Protein AF-A0A7C5Y8G0-F1 (afdb_monomer)

Sequence (67 aa):
MGAVSPELAPRYRRKAFKQLMERIGERQALLITGLRKMGETTLMYQAIEELLKACPPEKILYFCSTK

Radius of gyration: 12.12 Å; Cα contacts (8 Å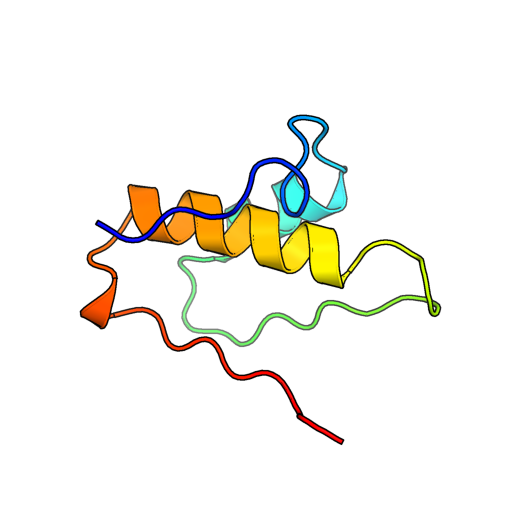, |Δi|>4): 34; chains: 1; bounding box: 25×26×30 Å

Structure (mmCIF, N/CA/C/O backbone):
data_AF-A0A7C5Y8G0-F1
#
_entry.id   AF-A0A7C5Y8G0-F1
#
loop_
_atom_site.group_PDB
_atom_site.id
_atom_site.type_symbol
_atom_site.label_atom_id
_atom_site.label_alt_id
_atom_site.label_comp_id
_atom_site.label_asym_id
_atom_site.label_entity_id
_atom_site.label_seq_id
_atom_site.pdbx_PDB_ins_code
_atom_site.Cartn_x
_atom_site.Cartn_y
_atom_site.Cartn_z
_atom_site.occupancy
_atom_site.B_iso_or_equiv
_atom_site.auth_seq_id
_atom_site.auth_comp_id
_atom_site.auth_asym_id
_atom_site.auth_atom_id
_atom_site.pdbx_PDB_model_num
ATOM 1 N N . MET A 1 1 ? -3.864 -17.767 6.538 1.00 54.78 1 MET A N 1
ATOM 2 C CA . MET A 1 1 ? -3.553 -16.324 6.648 1.00 54.78 1 MET A CA 1
ATOM 3 C C . MET A 1 1 ? -3.103 -15.838 5.283 1.00 54.78 1 MET A C 1
ATOM 5 O O . MET A 1 1 ? -2.265 -16.500 4.683 1.00 54.78 1 MET A O 1
ATOM 9 N N . GLY A 1 2 ? -3.706 -14.769 4.760 1.00 71.56 2 GLY A N 1
ATOM 10 C CA . GLY A 1 2 ? -3.311 -14.190 3.473 1.00 71.56 2 GLY A CA 1
ATOM 11 C C . GLY A 1 2 ? -2.044 -13.351 3.625 1.00 71.56 2 GLY A C 1
ATOM 12 O O . GLY A 1 2 ? -1.935 -12.588 4.580 1.00 71.56 2 GLY A O 1
ATOM 13 N N . ALA A 1 3 ? -1.095 -13.502 2.706 1.00 81.75 3 ALA A N 1
ATOM 14 C CA . ALA A 1 3 ? 0.127 -12.708 2.645 1.00 81.75 3 ALA A CA 1
ATOM 15 C C . ALA A 1 3 ? 0.372 -12.265 1.201 1.00 81.75 3 ALA A C 1
ATOM 17 O O . ALA A 1 3 ? 0.043 -12.985 0.257 1.00 81.75 3 ALA A O 1
ATOM 18 N N . VAL A 1 4 ? 0.941 -11.074 1.030 1.00 87.06 4 VAL A N 1
ATOM 19 C CA . VAL A 1 4 ? 1.353 -10.574 -0.284 1.00 87.06 4 VAL A CA 1
ATOM 20 C C . VAL A 1 4 ? 2.699 -11.201 -0.644 1.00 87.06 4 VAL A C 1
ATOM 22 O O . VAL A 1 4 ? 3.588 -11.284 0.203 1.00 87.06 4 VAL A O 1
ATOM 25 N N . SER A 1 5 ? 2.862 -11.651 -1.892 1.00 88.19 5 SER A N 1
ATOM 26 C CA . SER A 1 5 ? 4.155 -12.168 -2.358 1.00 88.19 5 SER A CA 1
ATOM 27 C C . SER A 1 5 ? 5.238 -11.078 -2.248 1.00 88.19 5 SER A C 1
ATOM 29 O O . SER A 1 5 ? 4.998 -9.957 -2.713 1.00 88.19 5 SER A O 1
ATOM 31 N N . PRO A 1 6 ? 6.439 -11.376 -1.710 1.00 85.62 6 PRO A N 1
ATOM 32 C CA . PRO A 1 6 ? 7.534 -10.406 -1.600 1.00 85.62 6 PRO A CA 1
ATOM 33 C C . PRO A 1 6 ? 7.934 -9.749 -2.929 1.00 85.62 6 PRO A C 1
ATOM 35 O O . PRO A 1 6 ? 8.428 -8.624 -2.942 1.00 85.62 6 PRO A O 1
ATOM 38 N N . GLU A 1 7 ? 7.703 -10.432 -4.052 1.00 88.06 7 GLU A N 1
ATOM 39 C CA . GLU A 1 7 ? 7.976 -9.920 -5.401 1.00 88.06 7 GLU A CA 1
ATOM 40 C C . GLU A 1 7 ? 7.027 -8.781 -5.804 1.00 88.06 7 GLU A C 1
ATOM 42 O O . GLU A 1 7 ? 7.395 -7.889 -6.568 1.00 88.06 7 GLU A O 1
ATOM 47 N N . LEU A 1 8 ? 5.804 -8.790 -5.267 1.00 87.06 8 LEU A N 1
ATOM 48 C CA . LEU A 1 8 ? 4.766 -7.798 -5.548 1.00 87.06 8 LEU A CA 1
ATOM 49 C C . LEU A 1 8 ? 4.863 -6.579 -4.621 1.00 87.06 8 LEU A C 1
ATOM 51 O O . LEU A 1 8 ? 4.492 -5.472 -5.019 1.00 87.06 8 LEU A O 1
ATOM 55 N N . ALA A 1 9 ? 5.381 -6.779 -3.406 1.00 86.19 9 ALA A N 1
ATOM 56 C CA . ALA A 1 9 ? 5.570 -5.757 -2.380 1.00 86.19 9 ALA A CA 1
ATOM 57 C C . ALA A 1 9 ? 7.042 -5.708 -1.913 1.00 86.19 9 ALA A C 1
ATOM 59 O O . ALA A 1 9 ? 7.368 -6.136 -0.804 1.00 86.19 9 ALA A O 1
ATOM 60 N N . PRO A 1 10 ? 7.962 -5.162 -2.730 1.00 85.62 10 PRO A N 1
ATOM 61 C CA . PRO A 1 10 ? 9.356 -5.013 -2.334 1.00 85.62 10 PRO A CA 1
ATOM 62 C C . PRO A 1 10 ? 9.477 -4.115 -1.096 1.00 85.62 10 PRO A C 1
ATOM 64 O O . PRO A 1 10 ? 8.690 -3.188 -0.900 1.00 85.62 10 PRO A O 1
ATOM 67 N N . ARG A 1 11 ? 10.516 -4.336 -0.279 1.00 83.31 11 ARG A N 1
ATOM 68 C CA . ARG A 1 11 ? 10.737 -3.583 0.976 1.00 83.31 11 ARG A CA 1
ATOM 69 C C . ARG A 1 11 ? 10.939 -2.078 0.772 1.00 83.31 11 ARG A C 1
ATOM 71 O O . ARG A 1 11 ? 10.697 -1.296 1.688 1.00 83.31 11 ARG A O 1
ATOM 78 N N . TYR A 1 12 ? 11.390 -1.664 -0.411 1.00 85.62 12 TYR A N 1
ATOM 79 C CA . TYR A 1 12 ? 11.580 -0.256 -0.742 1.00 85.62 12 TYR A CA 1
ATOM 80 C C . TYR A 1 12 ? 10.231 0.465 -0.904 1.00 85.62 12 TYR A C 1
ATOM 82 O O . TYR A 1 12 ? 9.443 0.146 -1.797 1.00 85.62 12 TYR A O 1
ATOM 90 N N . ARG A 1 13 ? 9.981 1.475 -0.062 1.00 83.75 13 ARG A N 1
ATOM 91 C CA . ARG A 1 13 ? 8.742 2.269 -0.052 1.00 83.75 13 ARG A CA 1
ATOM 92 C C . ARG A 1 13 ? 8.991 3.661 -0.627 1.00 83.75 13 ARG A C 1
ATOM 94 O O . ARG A 1 13 ? 9.902 4.370 -0.208 1.00 83.75 13 ARG A O 1
ATOM 101 N N . ARG A 1 14 ? 8.160 4.067 -1.589 1.00 80.31 14 ARG A N 1
ATOM 102 C CA . ARG A 1 14 ? 8.234 5.391 -2.234 1.00 80.31 14 ARG A CA 1
ATOM 103 C C . ARG A 1 14 ? 7.594 6.470 -1.357 1.00 80.31 14 ARG A C 1
ATOM 105 O O . ARG A 1 14 ? 6.763 6.168 -0.509 1.00 80.31 14 ARG A O 1
ATOM 112 N N . LYS A 1 15 ? 7.871 7.750 -1.636 1.00 85.94 15 LYS A N 1
ATOM 113 C CA . LYS A 1 15 ? 7.233 8.894 -0.945 1.00 85.94 15 LYS A CA 1
ATOM 114 C C . LYS A 1 15 ? 5.696 8.817 -0.944 1.00 85.94 15 LYS A C 1
ATOM 116 O O . LYS A 1 15 ? 5.074 9.113 0.071 1.00 85.94 15 LYS A O 1
ATOM 121 N N . ALA A 1 16 ? 5.101 8.378 -2.056 1.00 89.06 16 ALA A N 1
ATOM 122 C CA . ALA A 1 16 ? 3.651 8.217 -2.192 1.00 89.06 16 ALA A CA 1
ATOM 123 C C . ALA A 1 16 ? 3.059 7.190 -1.209 1.00 89.06 16 ALA A C 1
ATOM 125 O O . ALA A 1 16 ? 1.918 7.341 -0.789 1.00 89.06 16 ALA A O 1
ATOM 126 N N . PHE A 1 17 ? 3.837 6.186 -0.788 1.00 92.62 17 PHE A N 1
ATOM 127 C CA . PHE A 1 17 ? 3.382 5.188 0.180 1.00 92.62 17 PHE A CA 1
ATOM 128 C C . PHE A 1 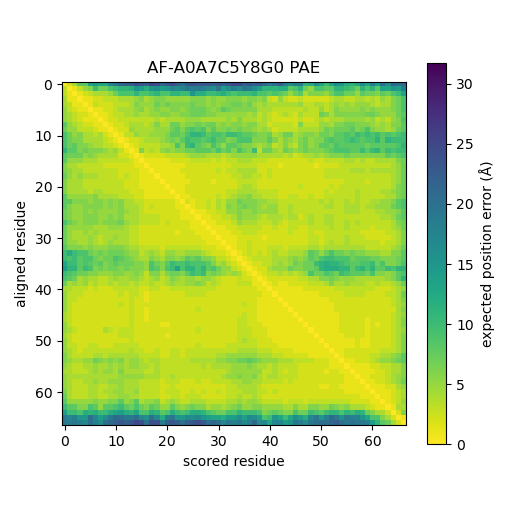17 ? 3.091 5.821 1.537 1.00 92.62 17 PHE A C 1
ATOM 130 O O . PHE A 1 17 ? 2.052 5.566 2.133 1.00 92.62 17 PHE A O 1
ATOM 137 N N . LYS A 1 18 ? 3.986 6.699 2.002 1.00 91.69 18 LYS A N 1
ATOM 138 C CA . LYS A 1 18 ? 3.797 7.408 3.270 1.00 91.69 18 LYS A CA 1
ATOM 139 C C . LYS A 1 18 ? 2.508 8.240 3.252 1.00 91.69 18 LYS A C 1
ATOM 141 O O . LYS A 1 18 ? 1.707 8.134 4.169 1.00 91.69 18 LYS A O 1
ATOM 146 N N . GLN A 1 19 ? 2.284 8.986 2.168 1.00 92.50 19 GLN A N 1
ATOM 147 C CA . GLN A 1 19 ? 1.082 9.813 1.992 1.00 92.50 19 GLN A CA 1
ATOM 148 C C . GLN A 1 19 ? -0.203 8.979 1.942 1.00 92.50 19 GLN A C 1
ATOM 150 O O . GLN A 1 19 ? -1.236 9.406 2.448 1.00 92.50 19 GLN A O 1
ATOM 155 N N . LEU A 1 20 ? -0.139 7.790 1.333 1.00 93.69 20 LEU A N 1
ATOM 156 C CA . LEU A 1 20 ? -1.251 6.845 1.298 1.00 93.69 20 LEU A CA 1
ATOM 157 C C . LEU A 1 20 ? -1.596 6.347 2.709 1.00 93.69 20 LEU A C 1
ATOM 159 O O . LEU A 1 20 ? -2.759 6.385 3.100 1.00 93.69 20 LEU A O 1
ATOM 163 N N . MET A 1 21 ? -0.592 5.919 3.481 1.00 93.38 21 MET A N 1
ATOM 164 C CA . MET A 1 21 ? -0.789 5.389 4.836 1.00 93.38 21 MET A CA 1
ATOM 165 C C . MET A 1 21 ? -1.314 6.443 5.815 1.00 93.38 21 MET A C 1
ATOM 167 O O . MET A 1 21 ? -2.152 6.123 6.649 1.00 93.38 21 MET A O 1
ATOM 171 N N . GLU A 1 22 ? -0.885 7.701 5.686 1.00 94.25 22 GLU A N 1
ATOM 172 C CA . GLU A 1 22 ? -1.389 8.815 6.507 1.00 94.25 22 GLU A CA 1
ATOM 173 C C . GLU A 1 22 ? -2.904 9.042 6.342 1.00 94.25 22 GLU A C 1
ATOM 175 O O . GLU A 1 22 ? -3.539 9.572 7.247 1.00 94.25 22 GLU A O 1
ATOM 180 N N . ARG A 1 23 ? -3.491 8.612 5.216 1.00 93.19 23 ARG A N 1
ATOM 181 C CA . ARG A 1 23 ? -4.892 8.871 4.843 1.00 93.19 23 ARG A CA 1
ATOM 182 C C . ARG A 1 23 ? -5.802 7.642 4.887 1.00 93.19 23 ARG A C 1
ATOM 184 O O . ARG A 1 23 ? -7.014 7.778 4.719 1.00 93.19 23 ARG A O 1
ATOM 191 N N . ILE A 1 24 ? -5.241 6.446 5.085 1.00 89.31 24 ILE A N 1
ATOM 192 C CA . ILE A 1 24 ? -5.940 5.163 4.878 1.00 89.31 24 ILE A CA 1
ATOM 193 C C . ILE A 1 24 ? -7.059 4.885 5.898 1.00 89.31 24 ILE A C 1
ATOM 195 O O . ILE A 1 24 ? -7.914 4.039 5.655 1.00 89.31 24 ILE A O 1
ATOM 199 N N . GLY A 1 25 ? -7.071 5.599 7.027 1.00 88.31 25 GLY A N 1
ATOM 200 C CA . GLY A 1 25 ? -8.099 5.484 8.069 1.00 88.31 25 GLY A CA 1
ATOM 201 C C . GLY A 1 25 ? -9.278 6.450 7.920 1.00 88.31 25 GLY A C 1
ATOM 202 O O . GLY A 1 25 ? -10.244 6.364 8.675 1.00 88.31 25 GLY A O 1
ATOM 203 N N . GLU A 1 26 ? -9.213 7.384 6.974 1.00 94.06 26 GLU A N 1
ATOM 204 C CA . GLU A 1 26 ? -10.282 8.353 6.743 1.00 94.06 26 GLU A CA 1
ATOM 205 C C . GLU A 1 26 ? -11.399 7.733 5.887 1.00 94.06 26 GLU A C 1
ATOM 207 O O . GLU A 1 26 ? -11.156 6.915 4.998 1.00 94.06 26 GLU A O 1
ATOM 212 N N . ARG A 1 27 ? -12.650 8.157 6.104 1.00 94.88 27 ARG A N 1
ATOM 213 C CA . ARG A 1 27 ? -13.799 7.732 5.289 1.00 94.88 27 ARG A CA 1
ATOM 214 C C . ARG A 1 27 ? -13.791 8.456 3.933 1.00 94.88 27 ARG A C 1
ATOM 216 O O . ARG A 1 27 ? -14.574 9.376 3.714 1.00 94.88 27 ARG A O 1
ATOM 223 N N . GLN A 1 28 ? -12.900 8.040 3.036 1.00 94.44 28 GLN A N 1
ATOM 224 C CA . GLN A 1 28 ? -12.696 8.651 1.719 1.00 94.44 28 GLN A CA 1
ATOM 225 C C . GLN A 1 28 ? -12.286 7.632 0.648 1.00 94.44 28 GLN A C 1
ATOM 227 O O . GLN A 1 28 ? -11.915 6.500 0.953 1.00 94.44 28 GLN A O 1
ATOM 232 N N . ALA A 1 29 ? -12.310 8.063 -0.614 1.00 93.81 29 ALA A N 1
ATOM 233 C CA . ALA A 1 29 ? -11.674 7.349 -1.714 1.00 93.81 29 ALA A CA 1
ATOM 234 C C . ALA A 1 29 ? -10.315 7.992 -2.027 1.00 93.81 29 ALA A C 1
ATOM 236 O O . ALA A 1 29 ? -10.231 9.205 -2.213 1.00 93.81 29 ALA A O 1
ATOM 237 N N . LEU A 1 30 ? -9.260 7.179 -2.110 1.00 93.56 30 LEU A N 1
ATOM 238 C CA . LEU A 1 30 ? -7.922 7.624 -2.502 1.00 93.56 30 LEU A CA 1
ATOM 239 C C . LEU A 1 30 ? -7.636 7.175 -3.931 1.00 93.56 30 LEU A C 1
ATOM 241 O O . LEU A 1 30 ? -7.679 5.985 -4.242 1.00 93.56 30 LEU A O 1
ATOM 245 N N . LEU A 1 31 ? -7.333 8.138 -4.796 1.00 92.75 31 LEU A N 1
ATOM 246 C CA . LEU A 1 31 ? -6.988 7.886 -6.187 1.00 92.75 31 LEU A CA 1
ATOM 247 C C . LEU A 1 31 ? -5.462 7.847 -6.340 1.00 92.75 31 LEU A C 1
ATOM 249 O O . LEU A 1 31 ? -4.780 8.840 -6.094 1.00 92.75 31 LEU A O 1
ATOM 253 N N . ILE A 1 32 ? -4.931 6.699 -6.763 1.00 91.00 32 ILE A N 1
ATOM 254 C CA . ILE A 1 32 ? -3.517 6.532 -7.115 1.00 91.00 32 ILE A CA 1
ATOM 255 C C . ILE A 1 32 ? -3.417 6.591 -8.640 1.00 91.00 32 ILE A C 1
ATOM 257 O O . ILE A 1 32 ? -3.916 5.702 -9.325 1.00 91.00 32 ILE A O 1
ATOM 261 N N . THR A 1 33 ? -2.778 7.635 -9.164 1.00 90.88 33 THR A N 1
ATOM 262 C CA . THR A 1 33 ? -2.607 7.858 -10.609 1.00 90.88 33 THR A CA 1
ATOM 263 C C . THR A 1 33 ? -1.164 8.178 -10.967 1.00 90.88 33 THR A C 1
ATOM 265 O O . THR A 1 33 ? -0.452 8.838 -10.208 1.00 90.88 33 THR A O 1
ATOM 268 N N . GLY A 1 34 ? -0.775 7.799 -12.174 1.00 87.06 34 GLY A N 1
ATOM 269 C CA . GLY A 1 34 ? 0.549 7.969 -12.738 1.00 87.06 34 GLY A CA 1
ATOM 270 C C . GLY A 1 34 ? 0.603 7.419 -14.164 1.00 87.06 34 GLY A C 1
ATOM 271 O O . GLY A 1 34 ? -0.400 7.028 -14.763 1.00 87.06 34 GLY A O 1
ATOM 272 N N . LEU A 1 35 ? 1.796 7.445 -14.752 1.00 88.12 35 LEU A N 1
ATOM 273 C CA . LEU A 1 35 ? 2.020 6.868 -16.075 1.00 88.12 35 LEU A CA 1
ATOM 274 C C . LEU A 1 35 ? 2.143 5.342 -15.978 1.00 88.12 35 LEU A C 1
ATOM 276 O O . LEU A 1 35 ? 2.612 4.796 -14.978 1.00 88.12 35 LEU A O 1
ATOM 280 N N . ARG A 1 36 ? 1.801 4.642 -17.065 1.00 82.12 36 ARG A N 1
ATOM 281 C CA . ARG A 1 36 ? 1.975 3.186 -17.165 1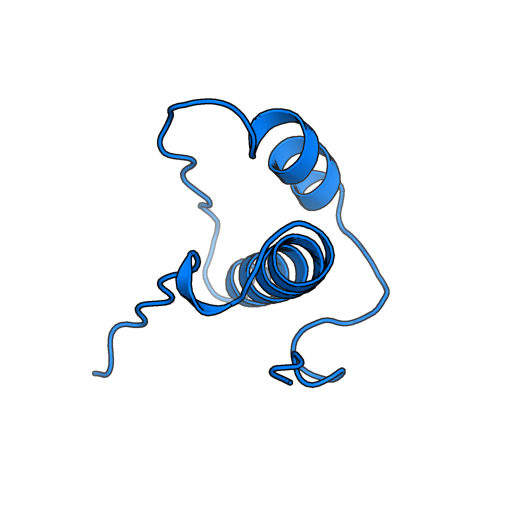.00 82.12 36 ARG A CA 1
ATOM 282 C C . ARG A 1 36 ? 3.410 2.790 -16.772 1.00 82.12 36 ARG A C 1
ATOM 284 O O . ARG A 1 36 ? 4.369 3.388 -17.251 1.00 82.12 36 ARG A O 1
ATOM 291 N N . LYS A 1 37 ? 3.539 1.728 -15.963 1.00 81.50 37 LYS A N 1
ATOM 292 C CA . LYS A 1 37 ? 4.807 1.191 -15.412 1.00 81.50 37 LYS A CA 1
ATOM 293 C C . LYS A 1 37 ? 5.496 2.089 -14.370 1.00 81.50 37 LYS A C 1
ATOM 295 O O . LYS A 1 37 ? 6.669 1.883 -14.074 1.00 81.50 37 LYS A O 1
ATOM 300 N N . MET A 1 38 ? 4.772 3.008 -13.728 1.00 84.50 38 MET A N 1
ATOM 301 C CA . MET A 1 38 ? 5.307 3.788 -12.602 1.00 84.50 38 MET A CA 1
ATOM 302 C C . MET A 1 38 ? 5.207 3.079 -11.246 1.00 84.50 38 MET A C 1
ATOM 304 O O . MET A 1 38 ? 5.649 3.635 -10.245 1.00 84.50 38 MET A O 1
ATOM 308 N N . GLY A 1 39 ? 4.705 1.842 -11.190 1.00 85.81 39 GLY A N 1
ATOM 309 C CA . GLY A 1 39 ? 4.653 1.048 -9.956 1.00 85.81 39 GLY A CA 1
ATOM 310 C C . GLY A 1 39 ? 3.448 1.353 -9.065 1.00 85.81 39 GLY A C 1
ATOM 311 O O . GLY A 1 39 ? 3.516 1.134 -7.860 1.00 85.81 39 GLY A O 1
ATOM 312 N N . GLU A 1 40 ? 2.344 1.844 -9.632 1.00 91.06 40 GLU A N 1
ATOM 313 C CA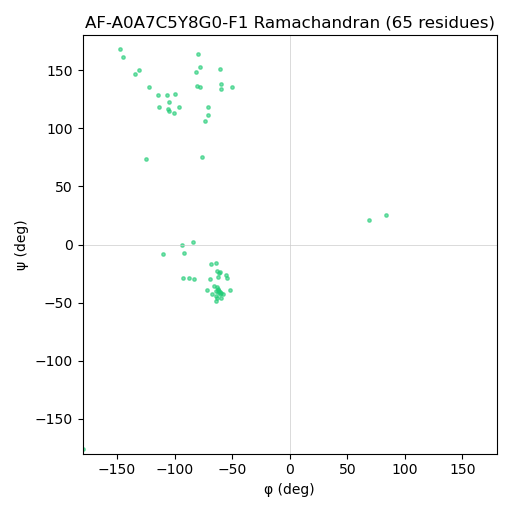 . GLU A 1 40 ? 1.095 2.058 -8.883 1.00 91.06 40 GLU A CA 1
ATOM 314 C C . GLU A 1 40 ? 0.545 0.731 -8.347 1.00 91.06 40 GLU A C 1
ATOM 316 O O . GLU A 1 40 ? 0.123 0.651 -7.198 1.00 91.06 40 GLU A O 1
ATOM 321 N N . THR A 1 41 ? 0.637 -0.344 -9.137 1.00 90.81 41 THR A N 1
ATOM 322 C CA . THR A 1 41 ? 0.261 -1.696 -8.700 1.00 90.81 41 THR A CA 1
ATOM 323 C C . THR A 1 41 ? 1.133 -2.174 -7.536 1.00 90.81 41 THR A C 1
ATOM 325 O O . THR A 1 41 ? 0.617 -2.725 -6.571 1.00 90.81 41 THR A O 1
ATOM 328 N N . THR A 1 42 ? 2.442 -1.901 -7.573 1.00 92.50 42 THR A N 1
ATOM 329 C CA . THR A 1 42 ? 3.358 -2.182 -6.454 1.00 92.50 42 THR A CA 1
ATOM 330 C C . THR A 1 42 ? 2.949 -1.418 -5.197 1.00 92.50 42 THR A C 1
ATOM 332 O O . THR A 1 42 ? 2.931 -1.986 -4.110 1.00 92.50 42 THR A O 1
ATOM 335 N N . LEU A 1 43 ? 2.569 -0.143 -5.340 1.00 92.56 43 LEU A N 1
ATOM 336 C CA . LEU A 1 43 ? 2.075 0.669 -4.228 1.00 92.56 43 LEU A CA 1
ATOM 337 C C . LEU A 1 43 ? 0.795 0.074 -3.622 1.00 92.56 43 LEU A C 1
ATOM 339 O O . LEU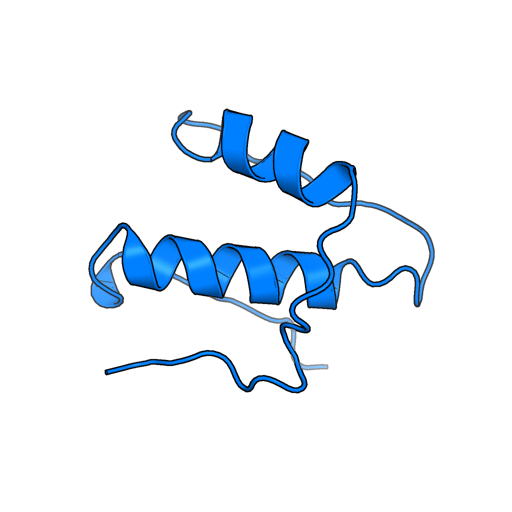 A 1 43 ? 0.657 0.033 -2.402 1.00 92.56 43 LEU A O 1
ATOM 343 N N . MET A 1 44 ? -0.104 -0.433 -4.471 1.00 92.56 44 MET A N 1
ATOM 344 C CA . MET A 1 44 ? -1.331 -1.107 -4.047 1.00 92.56 44 MET A CA 1
ATOM 345 C C . MET A 1 44 ? -1.029 -2.385 -3.256 1.00 92.56 44 MET A C 1
ATOM 347 O O . MET A 1 44 ? -1.589 -2.587 -2.185 1.00 92.56 44 MET A O 1
ATOM 351 N N . TYR A 1 45 ? -0.103 -3.222 -3.729 1.00 93.62 45 TYR A N 1
ATOM 352 C CA . TYR A 1 45 ? 0.300 -4.436 -3.013 1.00 93.62 45 TYR A CA 1
ATOM 353 C C . TYR A 1 45 ? 0.958 -4.138 -1.666 1.00 93.62 45 TYR A C 1
ATOM 355 O O . TYR A 1 45 ? 0.654 -4.806 -0.681 1.00 93.62 45 TYR A O 1
ATOM 363 N N . GLN A 1 46 ? 1.797 -3.104 -1.589 1.00 93.12 46 GLN A N 1
ATOM 364 C CA . GLN A 1 46 ? 2.356 -2.644 -0.316 1.00 93.12 46 GLN A CA 1
ATOM 365 C C . GLN A 1 46 ? 1.260 -2.151 0.643 1.00 93.12 46 GLN A C 1
ATOM 367 O O . GLN A 1 46 ? 1.343 -2.397 1.843 1.00 93.12 46 GLN A O 1
ATOM 372 N N . ALA A 1 47 ? 0.223 -1.474 0.138 1.00 93.25 47 ALA A N 1
ATOM 373 C CA . ALA A 1 47 ? -0.906 -1.035 0.957 1.00 93.25 47 ALA A CA 1
ATOM 374 C C . ALA A 1 47 ? -1.734 -2.220 1.473 1.00 93.25 47 ALA A C 1
ATOM 376 O O . ALA A 1 47 ? -2.080 -2.254 2.649 1.00 93.25 47 ALA A O 1
ATOM 377 N N . ILE A 1 48 ? -1.997 -3.218 0.622 1.00 93.50 48 ILE A N 1
ATOM 378 C CA . ILE A 1 48 ? -2.665 -4.466 1.019 1.00 93.50 48 ILE A CA 1
ATOM 379 C C . ILE A 1 48 ? -1.856 -5.184 2.105 1.00 93.50 48 ILE A C 1
ATOM 381 O O . ILE A 1 48 ? -2.440 -5.659 3.074 1.00 93.50 48 ILE A 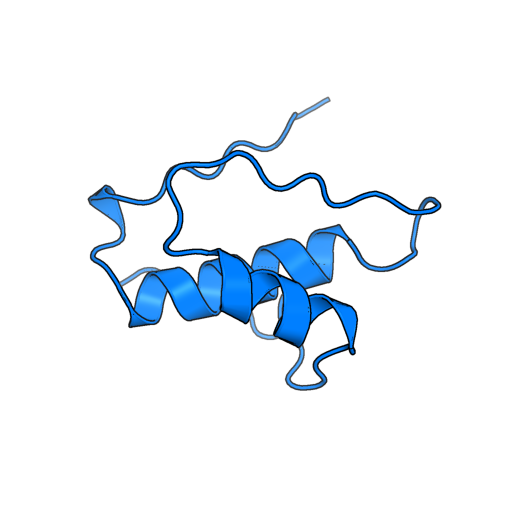O 1
ATOM 385 N N . GLU A 1 49 ? -0.524 -5.227 1.987 1.00 94.00 49 GLU A N 1
ATOM 386 C CA . GLU A 1 49 ? 0.343 -5.823 3.009 1.00 94.00 49 GLU A CA 1
ATOM 387 C C . GLU A 1 49 ? 0.165 -5.151 4.382 1.00 94.00 49 GLU A C 1
ATOM 389 O O . GLU A 1 49 ? 0.085 -5.841 5.396 1.00 94.00 49 GLU A O 1
ATOM 394 N N . GLU A 1 50 ? 0.068 -3.820 4.436 1.00 92.69 50 GLU A N 1
ATOM 395 C CA . GLU A 1 50 ? -0.189 -3.108 5.695 1.00 92.69 50 GLU A CA 1
ATOM 396 C C . GLU A 1 50 ? -1.620 -3.291 6.199 1.00 92.69 50 GLU A C 1
ATOM 398 O O . GLU A 1 50 ? -1.825 -3.477 7.397 1.00 92.69 50 GLU A O 1
ATOM 403 N N . LEU A 1 51 ? -2.612 -3.295 5.305 1.00 93.31 51 LEU A N 1
ATOM 404 C CA . LEU A 1 51 ? -4.005 -3.534 5.684 1.00 93.31 51 LEU A CA 1
ATOM 405 C C . LEU A 1 51 ? -4.181 -4.919 6.314 1.00 93.31 51 LEU A C 1
ATOM 407 O O . LEU A 1 51 ? -4.835 -5.031 7.345 1.00 93.31 51 LEU A O 1
ATOM 411 N N . LEU A 1 52 ? -3.526 -5.948 5.769 1.00 93.75 52 LEU A N 1
ATOM 412 C CA . LEU A 1 52 ? -3.534 -7.305 6.327 1.00 93.75 52 LEU A CA 1
ATOM 413 C C . LEU A 1 52 ? -2.892 -7.394 7.723 1.00 93.75 52 LEU A C 1
ATOM 415 O O . LEU A 1 52 ? -3.194 -8.324 8.468 1.00 93.75 52 LEU A O 1
ATOM 419 N N . LYS A 1 53 ? -2.014 -6.449 8.090 1.00 92.50 53 LYS A N 1
ATOM 420 C CA . LYS A 1 53 ? -1.451 -6.336 9.449 1.00 92.50 53 LYS A CA 1
ATOM 421 C C . LYS A 1 53 ? -2.383 -5.573 10.394 1.00 92.50 53 LYS A C 1
ATOM 423 O O . LYS A 1 53 ? -2.353 -5.813 11.597 1.00 92.50 53 LYS A O 1
ATOM 428 N N . ALA A 1 54 ? -3.177 -4.644 9.864 1.00 92.12 54 ALA A N 1
ATOM 429 C CA . ALA A 1 54 ? -4.001 -3.727 10.646 1.00 92.12 54 ALA A CA 1
ATOM 430 C C . ALA A 1 54 ? -5.435 -4.229 10.887 1.00 92.12 54 ALA A C 1
ATOM 432 O O . ALA A 1 54 ? -6.044 -3.867 11.894 1.00 92.12 54 ALA A O 1
ATOM 433 N N . CYS A 1 55 ? -6.003 -5.034 9.984 1.00 91.88 55 CYS A N 1
ATOM 434 C CA . CYS A 1 55 ? -7.366 -5.536 10.117 1.00 91.88 55 CYS A CA 1
ATOM 435 C C . CYS A 1 55 ? -7.541 -6.971 9.584 1.00 91.88 55 CYS A C 1
ATOM 437 O O . CYS A 1 55 ? -6.713 -7.459 8.813 1.00 91.88 55 CYS A O 1
ATOM 439 N N . PRO A 1 56 ? -8.620 -7.670 9.997 1.00 93.50 56 PRO A N 1
ATOM 440 C CA . PRO A 1 56 ? -8.919 -9.005 9.491 1.00 93.50 56 PRO A CA 1
ATOM 441 C C . PRO A 1 56 ? -9.121 -8.997 7.963 1.00 93.50 56 PRO A C 1
ATOM 443 O O . PRO A 1 56 ? -9.796 -8.089 7.460 1.00 93.50 56 PRO A O 1
ATOM 446 N N . PRO A 1 57 ? -8.590 -9.989 7.220 1.00 93.19 57 PRO A N 1
ATOM 447 C CA . PRO A 1 57 ? -8.693 -10.051 5.759 1.00 93.19 57 PRO A CA 1
ATOM 448 C C . PRO A 1 57 ? -10.126 -9.968 5.222 1.00 93.19 57 PRO A C 1
ATOM 450 O O . PRO A 1 57 ? -10.346 -9.448 4.135 1.00 93.19 57 PRO A O 1
ATOM 453 N N . GLU A 1 58 ? -11.112 -10.421 5.997 1.00 94.12 58 GLU A N 1
ATOM 454 C CA . GLU A 1 58 ? -12.537 -10.412 5.651 1.00 94.12 58 GLU A CA 1
ATOM 455 C C . GLU A 1 58 ? -13.101 -8.989 5.497 1.00 94.12 58 GLU A C 1
ATOM 457 O O . GLU A 1 58 ? -14.174 -8.801 4.9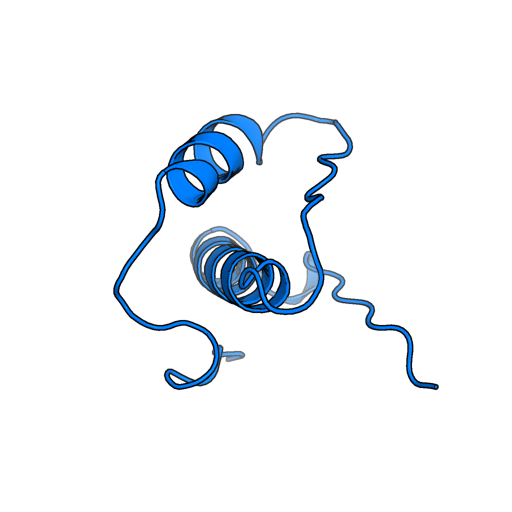27 1.00 94.12 58 GLU A O 1
ATOM 462 N N . LYS A 1 59 ? -12.384 -7.973 5.996 1.00 93.31 59 LYS A N 1
ATOM 463 C CA . LYS A 1 59 ? -12.735 -6.553 5.854 1.00 93.31 59 LYS A CA 1
ATOM 464 C C . LYS A 1 59 ? -12.073 -5.881 4.647 1.00 93.31 59 LYS A C 1
ATOM 466 O O . LYS A 1 59 ? -12.280 -4.686 4.443 1.00 93.31 59 LYS A O 1
ATOM 471 N N . ILE A 1 60 ? -11.271 -6.609 3.869 1.00 92.88 60 ILE A N 1
ATOM 472 C CA . ILE A 1 60 ? -10.506 -6.077 2.738 1.00 92.88 60 ILE A CA 1
ATOM 473 C C . ILE A 1 60 ? -11.056 -6.676 1.442 1.00 92.88 60 ILE A C 1
ATOM 475 O O . ILE A 1 60 ? -10.980 -7.881 1.219 1.00 92.88 60 ILE A O 1
ATOM 479 N N . LEU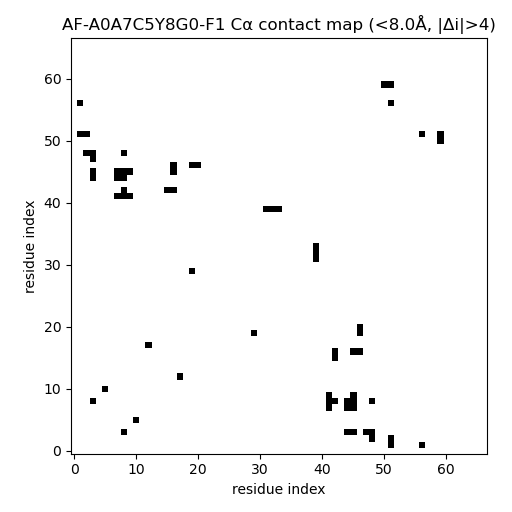 A 1 61 ? -11.564 -5.824 0.549 1.00 92.81 61 LEU A N 1
ATOM 480 C CA . LEU A 1 61 ? -11.959 -6.218 -0.803 1.00 92.81 61 LEU A CA 1
ATOM 481 C C . LEU A 1 61 ? -10.915 -5.719 -1.802 1.00 92.81 61 LEU A C 1
ATOM 483 O O . LEU A 1 61 ? -10.767 -4.514 -2.000 1.00 92.81 61 LEU A O 1
ATOM 487 N N . TYR A 1 62 ? -10.218 -6.646 -2.457 1.00 92.00 62 TYR A N 1
ATOM 488 C CA . TYR A 1 62 ? -9.351 -6.333 -3.588 1.00 92.00 62 TYR A CA 1
ATOM 489 C C . TYR A 1 62 ? -10.011 -6.787 -4.886 1.00 92.00 62 TYR A C 1
ATOM 491 O O . TYR A 1 62 ? -10.229 -7.978 -5.102 1.00 92.00 62 TYR A O 1
ATOM 499 N N . PHE A 1 63 ? -10.313 -5.825 -5.753 1.00 91.38 63 PHE A N 1
ATOM 5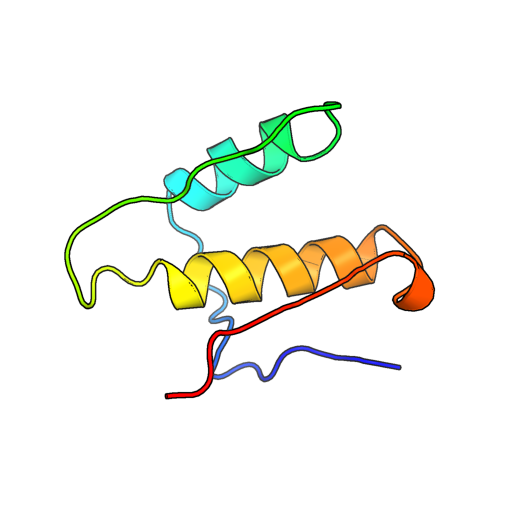00 C CA . PHE A 1 63 ? -10.830 -6.072 -7.091 1.00 91.38 63 PHE A CA 1
ATOM 501 C C . PHE A 1 63 ? -9.807 -5.597 -8.121 1.00 91.38 63 PHE A C 1
ATOM 503 O O . PHE A 1 63 ? -9.339 -4.459 -8.071 1.00 91.38 63 PHE A O 1
ATOM 510 N N . CYS A 1 64 ? -9.474 -6.468 -9.067 1.00 86.31 64 CYS A N 1
ATOM 511 C CA . CYS A 1 64 ? -8.634 -6.146 -10.210 1.00 86.31 64 CYS A CA 1
ATOM 512 C C . CYS A 1 64 ? -9.425 -6.451 -11.480 1.00 86.31 64 CYS A C 1
ATOM 514 O O . CYS A 1 64 ? -10.079 -7.488 -11.567 1.00 86.31 64 CYS A O 1
ATOM 516 N N . SER A 1 65 ? -9.375 -5.549 -12.459 1.00 83.31 65 SER A N 1
ATOM 517 C CA . SER A 1 65 ? -10.024 -5.783 -13.745 1.00 83.31 65 SER A CA 1
ATOM 518 C C . SER A 1 65 ? -9.218 -6.816 -14.532 1.00 83.31 65 SER A C 1
ATOM 520 O O . SER A 1 65 ? -8.130 -6.520 -15.030 1.00 83.31 65 SER A O 1
ATOM 522 N N . THR A 1 66 ? -9.741 -8.035 -14.622 1.00 62.84 66 THR A N 1
ATOM 523 C CA . THR A 1 66 ? -9.338 -9.006 -15.639 1.00 62.84 66 THR A CA 1
ATOM 524 C C . THR A 1 66 ? -9.869 -8.521 -16.981 1.00 62.84 66 THR A C 1
ATOM 526 O O . THR A 1 66 ? -11.083 -8.490 -17.191 1.00 62.84 66 THR A O 1
ATOM 529 N N . LYS A 1 67 ? -8.963 -8.112 -17.869 1.00 48.16 67 LYS A N 1
ATOM 530 C CA . LYS A 1 67 ? -9.228 -8.233 -19.303 1.00 48.16 67 LYS A CA 1
ATOM 531 C C . LYS A 1 67 ? -9.133 -9.692 -19.715 1.00 48.16 67 LYS A C 1
ATOM 533 O O . LYS A 1 67 ? -8.276 -10.389 -19.127 1.00 48.16 67 LYS A O 1
#

pLDDT: mean 88.27, std 8.51, range [48.16, 94.88]

Foldseek 3Di:
DDAQDCVLAPPDDDPVLVVCVVPVPDPDDDDDDDDPPPSSSSSVSNVVRVVVVVDPCVPDDDDDDDD

Solvent-accessible surface area (backbone atoms only — not comparable to full-atom values): 4655 Å² total; per-residue (Å²): 135,89,78,68,56,62,89,52,35,56,91,80,77,57,76,66,49,58,59,49,64,78,50,68,86,52,100,71,87,84,87,88,84,79,61,93,91,71,49,64,68,37,51,48,38,43,49,50,48,52,44,56,73,75,44,68,64,92,78,60,87,87,85,76,87,80,127

Secondary structure (DSSP, 8-state):
-----TTTS-S---HHHHHHHHHTTSSS------STTSSHHHHHHHHHHHHHHHS-GGG--------

InterPro domains:
  IPR027417 P-loop containing nucleoside triphosphate hydrolase [G3DSA:3.40.50.300] (12-66)

Mean predicted aligned error: 4.49 Å

Organism: Caldiarchaeum subterraneum (NCBI:txid311458)